Protein AF-E1ZYA0-F1 (afdb_monomer)

InterPro domains:
  IPR017243 Biogenesis of lysosome-related organelles complex 1 subunit 5 [PF14942] (3-145)
  IPR017243 Biogenesis of lysosome-related organelles complex 1 subunit 5 [PTHR31784] (2-145)

Mean predicted aligned error: 14.71 Å

Sequence (149 aa):
VFVDTGEIWSRLFDHRPFVQGEITFFLREFQEKRADREVERLFKILEYSTELKESQLDRTEQLGDCHLPSLKANVDVALSMCSRVLQREENFDSDSVLNENRLARRKEWEKFINDMSDKCQRVDQTFQEKENEIQEFYVDLEKKLHITP

pLDDT: mean 90.5, std 9.49, range [53.19, 98.5]

Solvent-accessible surface area (backbone atoms only — not comparable to full-atom values): 8225 Å² total; per-residue (Å²): 119,73,65,61,54,53,54,53,45,42,72,75,68,52,55,61,68,57,55,51,48,52,51,52,50,49,46,43,59,67,50,64,69,47,54,64,56,66,57,53,48,50,50,50,52,49,49,52,54,46,47,41,72,77,44,49,51,63,50,49,50,51,50,44,68,66,45,49,60,57,53,49,52,54,49,52,50,52,51,52,52,52,51,52,52,52,52,48,58,76,69,50,62,58,66,58,59,53,48,54,53,52,51,54,52,48,53,54,48,52,52,51,52,50,55,51,51,53,50,51,52,52,50,53,49,54,52,51,52,50,52,49,54,50,52,51,50,51,55,52,48,36,62,74,66,63,71,60,136

Radius of gyration: 58.97 Å; Cα contacts (8 Å, |Δi|>4): 12; chains: 1; bounding box: 105×40×167 Å

Organism: Camponotus floridanus (NCBI:txid104421)

Foldseek 3Di:
DVVVVVVVCCVVPVCVVVVVVVVVVCCCVPDVPCPCVVVVVVVVVVVVVCCCVPPVVVVVVVCCVVPVVVVVVVVVVVVVVVVVVVVCVVPDPVVVVVVVVVVVVVVVVVVVVVVVVVVVVVVVVVVVVVVVVVVVVVVVVCVVVVVDD

Structure (mmCIF, N/CA/C/O backbone):
data_AF-E1ZYA0-F1
#
_entry.id   AF-E1ZYA0-F1
#
loop_
_atom_site.group_PDB
_atom_site.id
_atom_site.type_symbol
_atom_site.label_atom_id
_atom_site.label_alt_id
_atom_site.label_comp_id
_atom_site.label_asym_id
_atom_site.label_entity_id
_atom_site.label_seq_id
_atom_site.pdbx_PDB_ins_code
_atom_site.Cartn_x
_atom_site.Cartn_y
_atom_site.Cartn_z
_atom_site.occupancy
_atom_site.B_iso_or_equiv
_atom_site.auth_seq_id
_atom_site.auth_comp_id
_atom_site.auth_asym_id
_atom_site.auth_atom_id
_atom_site.pdbx_PDB_model_num
ATOM 1 N N . VAL A 1 1 ? -18.983 3.272 95.535 1.00 53.19 1 VAL A N 1
ATOM 2 C CA . VAL A 1 1 ? -19.021 1.799 95.356 1.00 53.19 1 VAL A CA 1
ATOM 3 C C . VAL A 1 1 ? -20.080 1.361 94.338 1.00 53.19 1 VAL A C 1
ATOM 5 O O . VAL A 1 1 ? -19.715 0.684 93.392 1.00 53.19 1 VAL A O 1
ATOM 8 N N . PHE A 1 2 ? -21.355 1.768 94.450 1.00 58.66 2 PHE A N 1
ATOM 9 C CA . PHE A 1 2 ? -22.408 1.366 93.487 1.00 58.66 2 PHE A CA 1
ATOM 10 C C . PHE A 1 2 ? -22.326 2.015 92.088 1.00 58.66 2 PHE A C 1
ATOM 12 O O . PHE A 1 2 ? -22.839 1.458 91.124 1.00 58.66 2 PHE A O 1
ATOM 19 N N . VAL A 1 3 ? -21.679 3.178 91.960 1.00 60.94 3 VAL A N 1
ATOM 20 C CA . VAL A 1 3 ? -21.531 3.874 90.665 1.00 60.94 3 VAL A CA 1
ATOM 21 C C . VAL A 1 3 ? -20.585 3.108 89.728 1.00 60.94 3 VAL A C 1
ATOM 23 O O . VAL A 1 3 ? -20.942 2.861 88.580 1.00 60.94 3 VAL A O 1
ATOM 26 N N . ASP A 1 4 ? -19.449 2.624 90.244 1.00 71.06 4 ASP A N 1
ATOM 27 C CA . ASP A 1 4 ? -18.471 1.847 89.462 1.00 71.06 4 ASP A CA 1
ATOM 28 C C . ASP A 1 4 ? -19.046 0.529 88.933 1.00 71.06 4 ASP A C 1
ATOM 30 O O . ASP A 1 4 ? -18.730 0.094 87.830 1.00 71.06 4 ASP A O 1
ATOM 34 N N . THR A 1 5 ? -19.920 -0.122 89.704 1.00 76.94 5 THR A N 1
ATOM 35 C CA . THR A 1 5 ? -20.531 -1.397 89.297 1.00 76.94 5 THR A CA 1
ATOM 36 C C . THR A 1 5 ? -21.541 -1.211 88.166 1.00 76.94 5 THR A C 1
ATOM 38 O O . THR A 1 5 ? -21.613 -2.057 87.276 1.00 76.94 5 THR A O 1
ATOM 41 N N . GLY A 1 6 ? -22.270 -0.091 88.147 1.00 79.81 6 GLY A N 1
ATOM 42 C CA . GLY A 1 6 ? -23.146 0.273 87.031 1.00 79.81 6 GLY A CA 1
ATOM 43 C C . GLY A 1 6 ? -22.375 0.617 85.753 1.00 79.81 6 GLY A C 1
ATOM 44 O O . GLY A 1 6 ? -22.790 0.229 84.662 1.00 79.81 6 GLY A O 1
ATOM 45 N N . GLU A 1 7 ? -21.226 1.284 85.882 1.00 78.62 7 GLU A N 1
ATOM 46 C CA . GLU A 1 7 ? -20.350 1.613 84.751 1.00 78.62 7 GLU A CA 1
ATOM 47 C C . GLU A 1 7 ? -19.686 0.367 84.148 1.00 78.62 7 GLU A C 1
ATOM 49 O O . GLU A 1 7 ? -19.623 0.216 82.927 1.00 78.62 7 GLU A O 1
ATOM 54 N N . ILE A 1 8 ? -19.237 -0.568 84.989 1.00 79.25 8 ILE A N 1
ATOM 55 C CA . ILE A 1 8 ? -18.701 -1.854 84.527 1.00 79.25 8 ILE A CA 1
ATOM 56 C C . ILE A 1 8 ? -19.790 -2.660 83.805 1.00 79.25 8 ILE A C 1
ATOM 58 O O . ILE A 1 8 ? -19.530 -3.227 82.744 1.00 79.25 8 ILE A O 1
ATOM 62 N N . TRP A 1 9 ? -21.016 -2.686 84.338 1.00 83.19 9 TRP A N 1
ATOM 63 C CA . TRP A 1 9 ? -22.126 -3.412 83.720 1.00 83.19 9 TRP A CA 1
ATOM 64 C C . TRP A 1 9 ? -22.521 -2.827 82.360 1.00 83.19 9 TRP A C 1
ATOM 66 O O . TRP A 1 9 ? -22.680 -3.584 81.405 1.00 83.19 9 TRP A O 1
ATOM 76 N N . SER A 1 10 ? -22.621 -1.499 82.227 1.00 79.75 10 SER A N 1
ATOM 77 C CA . SER A 1 10 ? -22.956 -0.879 80.938 1.00 79.75 10 SER A CA 1
ATOM 78 C C . SER A 1 10 ? -21.869 -1.126 79.892 1.00 79.75 10 SER A C 1
ATOM 80 O O . SER A 1 10 ? -22.182 -1.453 78.753 1.00 79.75 10 SER A O 1
ATOM 82 N N . ARG A 1 11 ? -20.588 -1.083 80.273 1.00 75.25 11 ARG A N 1
ATOM 83 C CA . ARG A 1 11 ? -19.485 -1.403 79.354 1.00 75.25 11 ARG A CA 1
ATOM 84 C C . ARG A 1 11 ? -19.474 -2.862 78.903 1.00 75.25 11 ARG A C 1
ATOM 86 O O . ARG A 1 11 ? -19.074 -3.131 77.775 1.00 75.25 11 ARG A O 1
ATOM 93 N N . LEU A 1 12 ? -19.872 -3.791 79.772 1.00 80.81 12 LEU A N 1
ATOM 94 C CA . LEU A 1 12 ? -19.867 -5.222 79.463 1.00 80.81 12 LEU A CA 1
ATOM 95 C C . LEU A 1 12 ? -21.122 -5.683 78.716 1.00 80.81 12 LEU A C 1
ATOM 97 O O . LEU A 1 12 ? -21.016 -6.581 77.884 1.00 80.81 12 LEU A O 1
ATOM 101 N N . PHE A 1 13 ? -22.286 -5.096 79.006 1.00 82.62 13 PHE A N 1
ATOM 102 C CA . PHE A 1 13 ? -23.581 -5.630 78.569 1.00 82.62 13 PHE A CA 1
ATOM 103 C C . PHE A 1 13 ? -24.453 -4.638 77.789 1.00 82.62 13 PHE A C 1
ATOM 105 O O . PHE A 1 13 ? -25.429 -5.059 77.166 1.00 82.62 13 PHE A O 1
ATOM 112 N N . ASP A 1 14 ? -24.125 -3.341 77.759 1.00 84.56 14 ASP A N 1
ATOM 113 C CA . ASP A 1 14 ? -24.788 -2.398 76.856 1.00 84.56 14 ASP A CA 1
ATOM 114 C C . ASP A 1 14 ? -24.058 -2.361 75.510 1.00 84.56 14 ASP A C 1
ATOM 116 O O . ASP A 1 14 ? -23.189 -1.531 75.253 1.00 84.56 14 ASP A O 1
ATOM 120 N N . HIS A 1 15 ? -24.418 -3.293 74.629 1.00 86.38 15 HIS A N 1
ATOM 121 C CA . HIS A 1 15 ? -23.826 -3.403 73.294 1.00 86.38 15 HIS A CA 1
ATOM 122 C C . HIS A 1 15 ? -24.369 -2.374 72.296 1.00 86.38 15 HIS A C 1
ATOM 124 O O . HIS A 1 15 ? -23.886 -2.314 71.165 1.00 86.38 15 HIS A O 1
ATOM 130 N N . ARG A 1 16 ? -25.363 -1.557 72.677 1.00 87.94 16 ARG A N 1
ATOM 131 C CA . ARG A 1 16 ? -25.985 -0.581 71.768 1.00 87.94 16 ARG A CA 1
ATOM 132 C C . ARG A 1 16 ? -24.971 0.380 71.136 1.00 87.94 16 ARG A C 1
ATOM 134 O O . ARG A 1 16 ? -25.067 0.565 69.927 1.00 87.94 16 ARG A O 1
ATOM 141 N N . PRO A 1 17 ? -23.977 0.939 71.856 1.00 86.31 17 PRO A N 1
ATOM 142 C CA . PRO A 1 17 ? -22.972 1.811 71.248 1.00 86.31 17 PRO A CA 1
ATOM 143 C C . PRO A 1 17 ? -22.111 1.094 70.202 1.00 86.31 17 PRO A C 1
ATOM 145 O O . PRO A 1 17 ? -21.822 1.666 69.154 1.00 86.31 17 PRO A O 1
ATOM 148 N N . PHE A 1 18 ? -21.742 -0.164 70.459 1.00 87.38 18 PHE A N 1
ATOM 149 C CA . PHE A 1 18 ? -20.969 -0.975 69.517 1.00 87.38 18 PHE A CA 1
ATOM 150 C C . PHE A 1 18 ? -21.785 -1.289 68.259 1.00 87.38 18 PHE A C 1
ATOM 152 O O . PHE A 1 18 ? -21.359 -0.975 67.152 1.00 87.38 18 PHE A O 1
ATOM 159 N N . VAL A 1 19 ? -22.995 -1.831 68.428 1.00 91.50 19 VAL A N 1
ATOM 160 C CA . VAL A 1 19 ? -23.884 -2.186 67.309 1.00 91.50 19 VAL A CA 1
ATOM 161 C C . VAL A 1 19 ? -24.242 -0.952 66.478 1.00 91.50 19 VAL A C 1
ATOM 163 O O . VAL A 1 19 ? -24.221 -1.008 65.252 1.00 91.50 19 VAL A O 1
ATOM 166 N N . GLN A 1 20 ? -24.512 0.185 67.122 1.00 92.94 20 GLN A N 1
ATOM 167 C CA . GLN A 1 20 ? -24.778 1.440 66.422 1.00 92.94 20 GLN A CA 1
ATOM 168 C C . GLN A 1 20 ? -23.553 1.924 65.631 1.00 92.94 20 GLN A C 1
ATOM 170 O O . GLN A 1 20 ? -23.708 2.434 64.520 1.00 92.94 20 GLN A O 1
ATOM 175 N N . GLY A 1 21 ? -22.346 1.749 66.178 1.00 93.25 21 GLY A N 1
ATOM 176 C CA . GLY A 1 21 ? -21.089 2.034 65.488 1.00 93.25 21 GLY A CA 1
ATOM 177 C C . GLY A 1 21 ? -20.924 1.197 64.219 1.00 93.25 21 GLY A C 1
ATOM 178 O O . GLY A 1 21 ? -20.693 1.762 63.152 1.00 93.25 21 GLY A O 1
ATOM 179 N N . GLU A 1 22 ? -21.140 -0.116 64.312 1.00 94.50 22 GLU A N 1
ATOM 180 C CA . GLU A 1 22 ? -21.072 -1.039 63.170 1.00 94.50 22 GLU A CA 1
ATOM 181 C C . GLU A 1 22 ? -22.129 -0.723 62.102 1.00 94.50 22 GLU A C 1
ATOM 183 O O . GLU A 1 22 ? -21.811 -0.672 60.916 1.00 94.50 22 GLU A O 1
ATOM 188 N N . ILE A 1 23 ? -23.374 -0.431 62.501 1.00 94.19 23 ILE A N 1
ATOM 189 C CA . ILE A 1 23 ? -24.440 -0.025 61.567 1.00 94.19 23 ILE A CA 1
ATOM 190 C C . ILE A 1 23 ? -24.059 1.273 60.846 1.00 94.19 23 ILE A C 1
ATOM 192 O O . ILE A 1 23 ? -24.204 1.375 59.629 1.00 94.19 23 ILE A O 1
ATOM 196 N N . THR A 1 24 ? -23.542 2.262 61.578 1.00 93.44 24 THR A N 1
ATOM 197 C CA . THR A 1 24 ? -23.135 3.552 61.001 1.00 93.44 24 THR A CA 1
ATOM 198 C C . THR A 1 24 ? -21.956 3.379 60.045 1.00 93.44 24 THR A C 1
ATOM 200 O O . THR A 1 24 ? -21.948 3.957 58.960 1.00 93.44 24 THR A O 1
ATOM 203 N N . PHE A 1 25 ? -20.975 2.551 60.414 1.00 92.44 25 PHE A N 1
ATOM 204 C CA . PHE A 1 25 ? -19.849 2.214 59.549 1.00 92.44 25 PHE A CA 1
ATOM 205 C C . PHE A 1 25 ? -20.319 1.503 58.277 1.00 92.44 25 PHE A C 1
ATOM 207 O O . PHE A 1 25 ? -19.927 1.892 57.179 1.00 92.44 25 PHE A O 1
ATOM 214 N N . PHE A 1 26 ? -21.213 0.522 58.405 1.00 91.06 26 PHE A N 1
ATOM 215 C CA . PHE A 1 26 ? -21.774 -0.198 57.268 1.00 91.06 26 PHE A CA 1
ATOM 216 C C . PHE A 1 26 ? -22.506 0.743 56.300 1.00 91.06 26 PHE A C 1
ATOM 218 O O . PHE A 1 26 ? -22.229 0.724 55.102 1.00 91.06 26 PHE A O 1
ATOM 225 N N . LEU A 1 27 ? -23.387 1.615 56.802 1.00 89.50 27 LEU A N 1
ATOM 226 C CA . LEU A 1 27 ? -24.094 2.599 55.972 1.00 89.50 27 LEU A CA 1
ATOM 227 C C . LEU A 1 27 ? -23.117 3.550 55.269 1.00 89.50 27 LEU A C 1
ATOM 229 O O . LEU A 1 27 ? -23.218 3.766 54.059 1.00 89.50 27 LEU A O 1
ATOM 233 N N . ARG A 1 28 ? -22.113 4.052 55.992 1.00 89.06 28 ARG A N 1
ATOM 234 C CA . ARG A 1 28 ? -21.101 4.945 55.427 1.00 89.06 28 ARG A CA 1
ATOM 235 C C . ARG A 1 28 ? -20.280 4.278 54.326 1.00 89.06 28 ARG A C 1
ATOM 237 O O . ARG A 1 28 ? -20.074 4.869 53.267 1.00 89.06 28 ARG A O 1
ATOM 244 N N . GLU A 1 29 ? -19.793 3.060 54.548 1.00 85.75 29 GLU A N 1
ATOM 245 C CA . GLU A 1 29 ? -18.945 2.381 53.564 1.00 85.75 29 GLU A CA 1
ATOM 246 C C . GLU A 1 29 ? -19.733 1.896 52.345 1.00 85.75 29 GLU A C 1
ATOM 248 O O . GLU A 1 29 ? -19.222 1.966 51.226 1.00 85.75 29 GLU A O 1
ATOM 253 N N . PHE A 1 30 ? -20.964 1.415 52.537 1.00 80.56 30 PHE A N 1
ATOM 254 C CA . PHE A 1 30 ? -21.701 0.712 51.485 1.00 80.56 30 PHE A CA 1
ATOM 255 C C . PHE A 1 30 ? -22.789 1.536 50.801 1.00 80.56 30 PHE A C 1
ATOM 257 O O . PHE A 1 30 ? -23.109 1.226 49.657 1.00 80.56 30 PHE A O 1
ATOM 264 N N . GLN A 1 31 ? -23.318 2.584 51.434 1.00 77.44 31 GLN A N 1
ATOM 265 C CA . GLN A 1 31 ? -24.261 3.506 50.793 1.00 77.44 31 GLN A CA 1
ATOM 266 C C . GLN A 1 31 ? -23.589 4.841 50.464 1.00 77.44 31 GL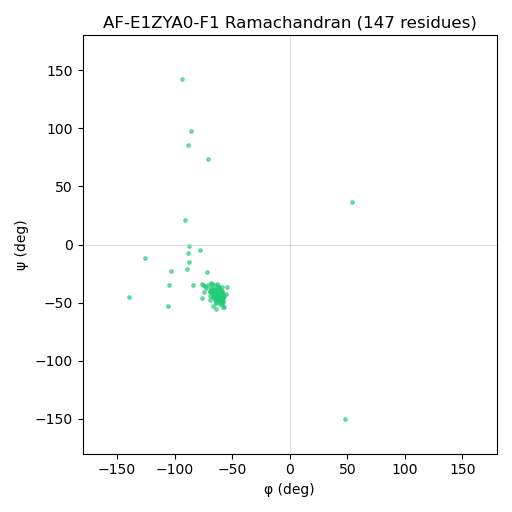N A C 1
ATOM 268 O O . GLN A 1 31 ? -23.582 5.257 49.309 1.00 77.44 31 GLN A O 1
ATOM 273 N N . GLU A 1 32 ? -22.951 5.493 51.439 1.00 79.44 32 GLU A N 1
ATOM 274 C CA . GLU A 1 32 ? -22.468 6.871 51.253 1.00 79.44 32 GLU A CA 1
ATOM 275 C C . GLU A 1 32 ? -21.187 6.955 50.410 1.00 79.44 32 GLU A C 1
ATOM 277 O O . GLU A 1 32 ? -21.091 7.770 49.493 1.00 79.44 32 GLU A O 1
ATOM 282 N N . LYS A 1 33 ? -20.183 6.112 50.689 1.00 80.00 33 LYS A N 1
ATOM 283 C CA . LYS A 1 33 ? -18.894 6.144 49.973 1.00 80.00 33 LYS A CA 1
ATOM 284 C C . LYS A 1 33 ? -18.955 5.543 48.574 1.00 80.00 33 LYS A C 1
ATOM 286 O O . LYS A 1 33 ? -18.222 5.990 47.687 1.00 80.00 33 LYS A O 1
ATOM 291 N N . ARG A 1 34 ? -19.768 4.500 48.381 1.00 80.00 34 ARG A N 1
ATOM 292 C CA . ARG A 1 34 ? -19.951 3.868 47.066 1.00 80.00 34 ARG A CA 1
ATOM 293 C C . ARG A 1 34 ? -20.789 4.742 46.142 1.00 80.00 34 ARG A C 1
ATOM 295 O O . ARG A 1 34 ? -20.457 4.812 44.955 1.00 80.00 34 ARG A O 1
ATOM 302 N N . ALA A 1 35 ? -21.782 5.442 46.702 1.00 79.94 35 ALA A N 1
ATOM 303 C CA . ALA A 1 35 ? -22.771 6.208 45.951 1.00 79.94 35 ALA A CA 1
ATOM 304 C C . ALA A 1 35 ? -23.348 5.364 44.790 1.00 79.94 35 ALA A C 1
ATOM 306 O O . ALA A 1 35 ? -23.346 4.135 44.847 1.00 79.94 35 ALA A O 1
ATOM 307 N N . ASP A 1 36 ? -23.756 6.011 43.699 1.00 83.94 36 ASP A N 1
ATOM 308 C CA . ASP A 1 36 ? -24.324 5.352 42.515 1.00 83.94 36 ASP A CA 1
ATOM 309 C C . ASP A 1 36 ? -23.271 4.976 41.455 1.00 83.94 36 ASP A C 1
ATOM 311 O O . ASP A 1 36 ? -23.590 4.780 40.283 1.00 83.94 36 ASP A O 1
ATOM 315 N N . ARG A 1 37 ? -21.988 4.855 41.828 1.00 87.56 37 ARG A N 1
ATOM 316 C CA . ARG A 1 37 ? -20.890 4.606 40.867 1.00 87.56 37 ARG A CA 1
ATOM 317 C C . ARG A 1 37 ? -21.074 3.325 40.055 1.00 87.56 37 ARG A C 1
ATOM 319 O O . ARG A 1 37 ? -20.680 3.268 38.893 1.00 87.56 37 ARG A O 1
ATOM 326 N N . GLU A 1 38 ? -21.615 2.278 40.672 1.00 87.81 38 GLU A N 1
ATOM 327 C CA . GLU A 1 38 ? -21.892 1.006 39.992 1.00 87.81 38 GLU A CA 1
ATOM 328 C C . GLU A 1 38 ? -23.034 1.162 38.984 1.00 87.81 38 GLU A C 1
ATOM 330 O O . GLU A 1 38 ? -22.931 0.676 37.860 1.00 87.81 38 GLU A O 1
ATOM 335 N N . VAL A 1 39 ? -24.067 1.922 39.348 1.00 89.81 39 VAL A N 1
ATOM 336 C CA . VAL A 1 39 ? -25.202 2.241 38.478 1.00 89.81 39 VAL A CA 1
ATOM 337 C C . VAL A 1 39 ? -24.744 3.081 37.284 1.00 89.81 39 VAL A C 1
ATOM 339 O O . VAL A 1 39 ? -25.052 2.744 36.145 1.00 89.81 39 VAL A O 1
ATOM 342 N N . GLU A 1 40 ? -23.926 4.112 37.508 1.00 91.44 40 GLU A N 1
ATOM 343 C CA . GLU A 1 40 ? -23.347 4.931 36.435 1.00 91.44 40 GLU A CA 1
ATOM 344 C C . GLU A 1 40 ? -22.490 4.088 35.474 1.00 91.44 40 GLU A C 1
ATOM 346 O O . GLU A 1 40 ? -22.561 4.252 34.256 1.00 91.44 40 GLU A O 1
ATOM 351 N N . ARG A 1 41 ? -21.701 3.139 36.000 1.00 94.56 41 ARG A N 1
ATOM 352 C CA . ARG A 1 41 ? -20.936 2.198 35.166 1.00 94.56 41 ARG A CA 1
ATOM 353 C C . ARG A 1 41 ? -21.842 1.299 34.336 1.00 94.56 41 ARG A C 1
ATOM 355 O O . ARG A 1 41 ? -21.538 1.079 33.168 1.00 94.56 41 ARG A O 1
ATOM 362 N N . LEU A 1 42 ? -22.928 0.786 34.912 1.00 96.75 42 LEU A N 1
ATOM 363 C CA . LEU A 1 42 ? -23.893 -0.030 34.176 1.00 96.75 42 LEU A CA 1
ATOM 364 C C . LEU A 1 42 ? -24.555 0.771 33.052 1.00 96.75 42 LEU A C 1
ATOM 366 O O . LEU A 1 42 ? -24.667 0.254 31.944 1.00 96.75 42 LEU A O 1
ATOM 370 N N . PHE A 1 43 ? -24.908 2.036 33.295 1.00 97.31 43 PHE A N 1
ATOM 371 C CA . PHE A 1 43 ? -25.425 2.918 32.248 1.00 97.31 43 PHE A CA 1
ATOM 372 C C . PHE A 1 43 ? -24.408 3.157 31.131 1.00 97.31 43 PHE A C 1
ATOM 374 O O . PHE A 1 43 ? -24.772 3.034 29.968 1.00 97.31 43 PHE A O 1
ATOM 381 N N . LYS A 1 44 ? -23.131 3.396 31.456 1.00 97.31 44 LYS A N 1
ATOM 382 C CA . LYS A 1 44 ? -22.069 3.533 30.440 1.00 97.31 44 LYS A CA 1
ATOM 383 C C . LYS A 1 44 ? -21.877 2.260 29.620 1.00 97.31 44 LYS A C 1
ATOM 385 O O . LYS A 1 44 ? -21.718 2.320 28.408 1.00 97.31 44 LYS A O 1
ATOM 390 N N . ILE A 1 45 ? -21.904 1.093 30.264 1.00 97.62 45 ILE A N 1
ATOM 391 C CA . ILE A 1 45 ? -21.805 -0.193 29.558 1.00 97.62 45 ILE A CA 1
ATOM 392 C C . ILE A 1 45 ? -23.013 -0.393 28.640 1.00 97.62 45 ILE A C 1
ATOM 394 O O . ILE A 1 45 ? -22.848 -0.852 27.511 1.00 97.62 45 ILE A O 1
ATOM 398 N N . LEU A 1 46 ? -24.216 -0.048 29.105 1.00 97.75 46 LEU A N 1
ATOM 399 C CA . LEU A 1 46 ? -25.427 -0.122 28.296 1.00 97.75 46 LEU A CA 1
ATOM 400 C C . LEU A 1 46 ? -25.350 0.825 27.095 1.00 97.75 46 LEU A C 1
ATOM 402 O O . LEU A 1 46 ? -25.659 0.400 25.986 1.00 97.75 46 LEU A O 1
ATOM 406 N N . GLU A 1 47 ? -24.900 2.062 27.302 1.00 97.44 47 GLU A N 1
ATOM 407 C CA . GLU A 1 47 ? -24.681 3.054 26.248 1.00 97.44 47 GLU A CA 1
ATOM 408 C C . GLU A 1 47 ? -23.715 2.518 25.188 1.00 97.44 47 GLU A C 1
ATOM 410 O O . GLU A 1 47 ? -24.096 2.412 24.027 1.00 97.44 47 GLU A O 1
ATOM 415 N N . TYR A 1 48 ? -22.524 2.055 25.585 1.00 97.38 48 TYR A N 1
ATOM 416 C CA . TYR A 1 48 ? -21.547 1.495 24.646 1.00 97.38 48 TYR A CA 1
ATOM 417 C C . TYR A 1 48 ? -22.056 0.252 23.922 1.00 97.38 48 TYR A C 1
ATOM 419 O O . TYR A 1 48 ? -21.854 0.111 22.720 1.00 97.38 48 TYR A O 1
ATOM 427 N N . SER A 1 49 ? -22.722 -0.658 24.634 1.00 97.25 49 SER A N 1
ATOM 428 C CA . SER A 1 49 ? -23.295 -1.865 24.034 1.00 97.25 49 SER A CA 1
ATOM 429 C C . SER A 1 49 ? -24.357 -1.514 22.988 1.00 97.25 49 SER A C 1
ATOM 431 O O . SER A 1 49 ? -24.394 -2.106 21.909 1.00 97.25 49 SER A O 1
ATOM 433 N N . THR A 1 50 ? -25.185 -0.513 23.288 1.00 96.75 50 THR A N 1
ATOM 434 C CA . THR A 1 50 ? -26.236 -0.035 22.387 1.00 96.75 50 THR A CA 1
ATOM 435 C C . THR A 1 50 ? -25.628 0.672 21.181 1.00 96.75 50 THR A C 1
ATOM 437 O O . THR A 1 50 ? -25.953 0.317 20.056 1.00 96.75 50 THR A O 1
ATOM 440 N N . GLU A 1 51 ? -24.674 1.583 21.384 1.00 96.94 51 GLU A N 1
ATOM 441 C CA . GLU A 1 51 ? -23.995 2.295 20.297 1.00 96.94 51 GLU A CA 1
ATOM 442 C C . GLU A 1 51 ? -23.259 1.333 19.352 1.00 96.94 51 GLU A C 1
ATOM 444 O O . GLU A 1 51 ? -23.365 1.453 18.125 1.00 96.94 51 GLU A O 1
ATOM 449 N N . LEU A 1 52 ? -22.549 0.349 19.916 1.00 96.81 52 LEU A N 1
ATOM 450 C CA . LEU A 1 52 ? -21.873 -0.690 19.145 1.00 96.81 52 LEU A CA 1
ATOM 451 C C . LEU A 1 52 ? -22.869 -1.458 18.279 1.00 96.81 52 LEU A C 1
ATOM 453 O O . LEU A 1 52 ? -22.658 -1.583 17.073 1.00 96.81 52 LEU A O 1
ATOM 457 N N . LYS A 1 53 ? -23.956 -1.938 18.892 1.00 95.19 53 LYS A N 1
ATOM 458 C CA . LYS A 1 53 ? -24.978 -2.742 18.222 1.00 95.19 53 LYS A CA 1
ATOM 459 C C . LYS A 1 53 ? -25.742 -1.958 17.155 1.00 95.19 53 LYS A C 1
ATOM 461 O O . LYS A 1 53 ? -26.042 -2.524 16.114 1.00 95.19 53 LYS A O 1
ATOM 466 N N . GLU A 1 54 ? -26.105 -0.710 17.431 1.00 95.00 54 GLU A N 1
ATOM 467 C CA . GLU A 1 54 ? -27.018 0.065 16.583 1.00 95.00 54 GLU A CA 1
ATOM 468 C C . GLU A 1 54 ? -26.313 0.857 15.482 1.00 95.00 54 GLU A C 1
ATOM 470 O O . GLU A 1 54 ? -26.965 1.245 14.516 1.00 95.00 54 GLU A O 1
ATOM 475 N N . SER A 1 55 ? -25.012 1.140 15.615 1.00 93.88 55 SER A N 1
ATOM 476 C CA . SER A 1 55 ? -24.330 2.030 14.667 1.00 93.88 55 SER A CA 1
ATOM 477 C C . SER A 1 55 ? -22.930 1.586 14.263 1.00 93.88 55 SER A C 1
ATOM 479 O O . SER A 1 55 ? -22.597 1.635 13.079 1.00 93.88 55 SER A O 1
ATOM 481 N N . GLN A 1 56 ? -22.083 1.167 15.208 1.00 95.88 56 GLN A N 1
ATOM 482 C CA . GLN A 1 56 ? -20.658 1.001 14.906 1.00 95.88 56 GLN A CA 1
ATOM 483 C C . GLN A 1 56 ? -20.379 -0.264 14.093 1.00 95.88 56 GLN A C 1
ATOM 485 O O . GLN A 1 56 ? -19.481 -0.242 13.250 1.00 95.88 56 GLN A O 1
ATOM 490 N N . LEU A 1 57 ? -21.138 -1.345 14.307 1.00 95.75 57 LEU A N 1
ATOM 491 C CA . LEU A 1 57 ? -20.997 -2.577 13.522 1.00 95.75 57 LEU A CA 1
ATOM 492 C C . LEU A 1 57 ? -21.357 -2.336 12.052 1.00 95.75 57 LEU A C 1
ATOM 494 O O . LEU A 1 57 ? -20.495 -2.505 11.191 1.00 95.75 57 LEU A O 1
ATOM 498 N N . ASP A 1 58 ? -22.560 -1.826 11.787 1.00 95.75 58 ASP A N 1
ATOM 499 C CA . ASP A 1 58 ? -23.034 -1.520 10.431 1.00 95.75 58 ASP A CA 1
ATOM 500 C C . ASP A 1 58 ? -22.121 -0.509 9.729 1.00 95.75 58 ASP A C 1
ATOM 502 O O . ASP A 1 58 ? -21.773 -0.663 8.559 1.00 95.75 58 ASP A O 1
ATOM 506 N N . ARG A 1 59 ? -21.667 0.523 10.452 1.00 96.62 59 ARG A N 1
ATOM 507 C CA . ARG A 1 59 ? -20.716 1.503 9.918 1.00 96.62 59 ARG A CA 1
ATOM 508 C C . ARG A 1 59 ? -19.383 0.860 9.544 1.00 96.62 59 ARG A C 1
ATOM 510 O O . ARG A 1 59 ? -18.798 1.227 8.527 1.00 96.62 59 ARG A O 1
ATOM 517 N N . THR A 1 60 ? -18.881 -0.055 10.370 1.00 96.25 60 THR A N 1
ATOM 518 C CA . THR A 1 60 ? -17.613 -0.750 10.111 1.00 96.25 60 THR A CA 1
ATOM 519 C C . THR A 1 60 ? -17.731 -1.651 8.889 1.00 96.25 60 THR A C 1
ATOM 521 O O . THR A 1 60 ? -16.837 -1.633 8.045 1.00 96.25 6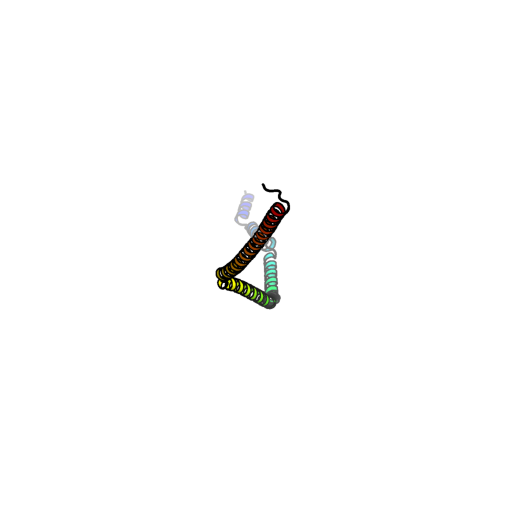0 THR A O 1
ATOM 524 N N . GLU A 1 61 ? -18.840 -2.380 8.761 1.00 96.44 61 GLU A N 1
ATOM 525 C CA . GLU A 1 61 ? -19.137 -3.209 7.591 1.00 96.44 61 GLU A CA 1
ATOM 526 C C . GLU A 1 61 ? -19.207 -2.356 6.318 1.00 96.44 61 GLU A C 1
ATOM 528 O O . GLU A 1 61 ? -18.456 -2.598 5.377 1.00 96.44 61 GLU A O 1
ATOM 533 N N . GLN A 1 62 ? -19.986 -1.270 6.328 1.00 97.00 62 GLN A N 1
ATOM 534 C CA . GLN A 1 62 ? -20.117 -0.367 5.179 1.00 97.00 62 GLN A CA 1
ATOM 535 C C . GLN A 1 62 ? -18.784 0.262 4.758 1.00 97.00 62 GLN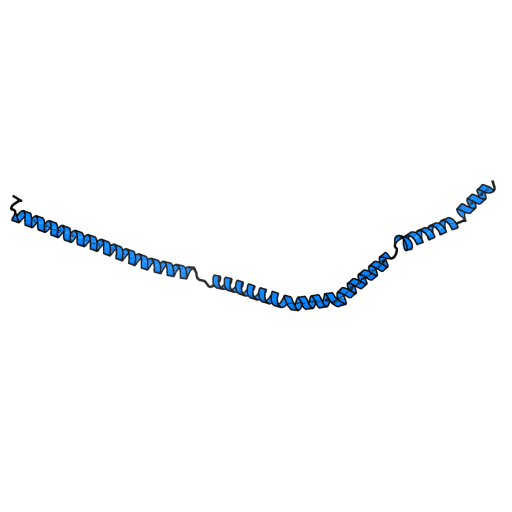 A C 1
ATOM 537 O O . GLN A 1 62 ? -18.469 0.319 3.569 1.00 97.00 62 GLN A O 1
ATOM 542 N N . LEU A 1 63 ? -17.985 0.744 5.717 1.00 97.25 63 LEU A N 1
ATOM 543 C CA . LEU A 1 63 ? -16.655 1.286 5.424 1.00 97.25 63 LEU A CA 1
ATOM 544 C C . LEU A 1 63 ? -15.719 0.205 4.870 1.00 97.25 63 LEU A C 1
ATOM 546 O O . LEU A 1 63 ? -14.950 0.482 3.946 1.00 97.25 63 LEU A O 1
ATOM 550 N N . GLY A 1 64 ? -15.800 -1.015 5.405 1.00 97.50 64 GLY A N 1
ATOM 551 C CA . GLY A 1 64 ? -15.091 -2.180 4.891 1.00 97.50 64 GLY A CA 1
ATOM 552 C C . GLY A 1 64 ? -15.445 -2.451 3.431 1.00 97.50 64 GLY A C 1
ATOM 553 O O . GLY A 1 64 ? -14.557 -2.457 2.577 1.00 97.50 64 GLY A O 1
ATOM 554 N N . ASP A 1 65 ? -16.734 -2.573 3.131 1.00 96.88 65 ASP A N 1
ATOM 555 C CA . ASP A 1 65 ? -17.254 -2.854 1.791 1.00 96.88 65 ASP A CA 1
ATOM 556 C C . ASP A 1 65 ? -16.937 -1.743 0.785 1.00 96.88 65 ASP A C 1
ATOM 558 O O . ASP A 1 65 ? -16.658 -2.017 -0.383 1.00 96.88 65 ASP A O 1
ATOM 562 N N . CYS A 1 66 ? -16.914 -0.483 1.223 1.00 96.31 66 CYS A N 1
ATOM 563 C CA . CYS A 1 66 ? -16.591 0.646 0.352 1.00 96.31 66 CYS A CA 1
ATOM 564 C C . CYS A 1 66 ? -15.094 0.734 0.026 1.00 96.31 66 CYS A C 1
ATOM 566 O O . CYS A 1 66 ? -14.718 1.055 -1.105 1.00 96.31 66 CYS A O 1
ATOM 568 N N . HIS A 1 67 ? -14.221 0.499 1.009 1.00 97.38 67 HIS A N 1
ATOM 569 C CA . HIS A 1 67 ? -12.805 0.850 0.885 1.00 97.38 67 HIS A CA 1
ATOM 570 C C . HIS A 1 67 ? -11.882 -0.345 0.644 1.00 97.38 67 HIS A C 1
ATOM 572 O O . HIS A 1 67 ? -10.909 -0.211 -0.106 1.00 97.38 67 HIS A O 1
ATOM 578 N N . LEU A 1 68 ? -12.171 -1.518 1.217 1.00 98.00 68 LEU A N 1
ATOM 579 C CA . LEU A 1 68 ? -11.305 -2.693 1.076 1.00 98.00 68 LEU A CA 1
ATOM 580 C C . LEU A 1 68 ? -11.206 -3.207 -0.367 1.00 98.00 68 LEU A C 1
ATOM 582 O O . LEU A 1 68 ? -10.089 -3.530 -0.778 1.00 98.00 68 LEU A O 1
ATOM 586 N N . PRO A 1 69 ? -12.282 -3.248 -1.182 1.00 97.81 69 PRO A N 1
ATOM 587 C CA . PRO A 1 69 ? -12.170 -3.704 -2.567 1.00 97.81 69 PRO A CA 1
ATOM 588 C C . PRO A 1 69 ? -11.263 -2.809 -3.414 1.00 97.81 69 PRO A C 1
ATOM 590 O O . PRO A 1 69 ? -10.434 -3.310 -4.173 1.00 97.81 69 PRO A O 1
ATOM 593 N N . SER A 1 70 ? -11.376 -1.487 -3.247 1.00 97.62 70 SER A N 1
ATOM 594 C CA . SER A 1 70 ? -10.530 -0.514 -3.948 1.00 97.62 70 SER A CA 1
ATOM 595 C C . SER A 1 70 ? -9.067 -0.639 -3.523 1.00 97.62 70 SER A C 1
ATOM 597 O O . SER A 1 70 ? -8.172 -0.711 -4.367 1.00 97.62 70 SER A O 1
ATOM 599 N N . LEU A 1 71 ? -8.813 -0.750 -2.214 1.00 98.06 71 LEU A N 1
ATOM 600 C CA . LEU A 1 71 ? -7.468 -0.970 -1.689 1.00 98.06 71 LEU A CA 1
ATOM 601 C C . LEU A 1 71 ? -6.856 -2.259 -2.248 1.00 98.06 71 LEU A C 1
ATOM 603 O O . LEU A 1 71 ? -5.732 -2.232 -2.746 1.00 98.06 71 LEU A O 1
ATOM 607 N N . LYS A 1 72 ? -7.608 -3.364 -2.214 1.00 98.19 72 LYS A N 1
ATOM 608 C CA . LYS A 1 72 ? -7.174 -4.653 -2.756 1.00 98.19 72 LYS A CA 1
ATOM 609 C C . LYS A 1 72 ? -6.825 -4.543 -4.238 1.00 98.19 72 LYS A C 1
ATOM 611 O O . LYS A 1 72 ? -5.734 -4.943 -4.623 1.00 98.19 72 LYS A O 1
ATOM 616 N N . ALA A 1 73 ? -7.705 -3.954 -5.049 1.00 98.25 73 ALA A N 1
ATOM 617 C CA . ALA A 1 73 ? -7.468 -3.797 -6.481 1.00 98.25 73 ALA A CA 1
ATOM 618 C C . ALA A 1 73 ? -6.186 -2.996 -6.767 1.00 98.25 73 ALA A C 1
AT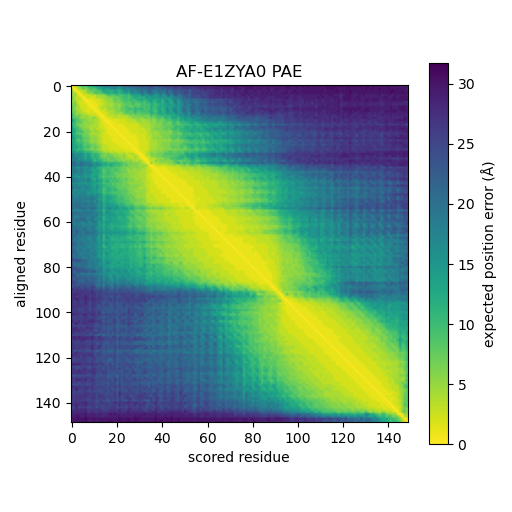OM 620 O O . ALA A 1 73 ? -5.382 -3.393 -7.607 1.00 98.25 73 ALA A O 1
ATOM 621 N N . ASN A 1 74 ? -5.955 -1.905 -6.032 1.00 98.25 74 ASN A N 1
ATOM 622 C CA . ASN A 1 74 ? -4.746 -1.095 -6.187 1.00 98.25 74 ASN A CA 1
ATOM 623 C C . ASN A 1 74 ? -3.476 -1.865 -5.798 1.00 98.25 74 ASN A C 1
ATOM 625 O O . ASN A 1 74 ? -2.459 -1.762 -6.485 1.00 98.25 74 ASN A O 1
ATOM 629 N N . VAL A 1 75 ? -3.534 -2.652 -4.721 1.00 98.38 75 VAL A N 1
ATOM 630 C CA . VAL A 1 75 ? -2.419 -3.505 -4.290 1.00 98.38 75 VAL A CA 1
ATOM 631 C C . VAL A 1 75 ? -2.140 -4.603 -5.316 1.00 98.38 75 VAL A C 1
ATOM 633 O O . VAL A 1 75 ? -0.983 -4.800 -5.681 1.00 98.38 75 VAL A O 1
ATOM 636 N N . ASP A 1 76 ? -3.174 -5.262 -5.839 1.00 98.44 76 ASP A N 1
ATOM 637 C CA . ASP A 1 76 ? -3.037 -6.306 -6.860 1.00 98.44 76 ASP A CA 1
ATOM 638 C C . ASP A 1 76 ? -2.412 -5.745 -8.153 1.00 98.44 76 ASP A C 1
ATOM 640 O O . ASP A 1 76 ? -1.524 -6.365 -8.746 1.00 98.44 76 ASP A O 1
ATOM 644 N N . VAL A 1 77 ? -2.806 -4.533 -8.564 1.00 98.50 77 VAL A N 1
ATOM 645 C CA . VAL A 1 77 ? -2.197 -3.827 -9.704 1.00 98.50 77 VAL A CA 1
ATOM 646 C C . VAL A 1 77 ? -0.730 -3.504 -9.431 1.00 98.50 77 VAL A C 1
ATOM 648 O O . VAL A 1 77 ? 0.121 -3.787 -10.277 1.00 98.50 77 VAL A O 1
ATOM 651 N N . ALA A 1 78 ? -0.410 -2.943 -8.263 1.00 98.31 78 ALA A N 1
ATOM 652 C CA . ALA A 1 78 ? 0.965 -2.617 -7.897 1.00 98.31 78 ALA A CA 1
ATOM 653 C C . ALA A 1 78 ? 1.853 -3.871 -7.880 1.00 98.31 78 ALA A C 1
ATOM 655 O O . ALA A 1 78 ? 2.944 -3.865 -8.451 1.00 98.31 78 ALA A O 1
ATOM 656 N N . LEU A 1 79 ? 1.354 -4.970 -7.310 1.00 98.25 79 LEU A N 1
ATOM 657 C CA . LEU A 1 79 ? 2.045 -6.253 -7.291 1.00 98.25 79 LEU A CA 1
ATOM 658 C C . LEU A 1 79 ? 2.295 -6.769 -8.713 1.00 98.25 79 LEU A C 1
ATOM 660 O O . LEU A 1 79 ? 3.425 -7.121 -9.045 1.00 98.25 79 LEU A O 1
ATOM 664 N N . SER A 1 80 ? 1.276 -6.740 -9.578 1.00 98.19 80 SER A N 1
ATOM 665 C CA . SER A 1 80 ? 1.403 -7.133 -10.987 1.00 98.19 80 SER A CA 1
ATOM 666 C C . SER A 1 80 ? 2.452 -6.296 -11.729 1.00 98.19 80 SER A C 1
ATOM 668 O O . SER A 1 80 ? 3.261 -6.829 -12.494 1.00 98.19 80 SER A O 1
ATOM 670 N N . MET A 1 81 ? 2.492 -4.985 -11.474 1.00 97.75 81 MET A N 1
ATOM 671 C CA . MET A 1 81 ? 3.502 -4.095 -12.044 1.00 97.75 81 MET A CA 1
ATOM 672 C C . MET A 1 81 ? 4.912 -4.472 -11.584 1.00 97.75 81 MET A C 1
ATOM 674 O O . MET A 1 81 ? 5.798 -4.585 -12.432 1.00 97.75 81 MET A O 1
ATOM 678 N N . CYS A 1 82 ? 5.113 -4.710 -10.286 1.00 97.12 82 CYS A N 1
ATOM 679 C CA . CYS A 1 82 ? 6.394 -5.153 -9.740 1.00 97.12 82 CYS A CA 1
ATOM 680 C C . CYS A 1 82 ? 6.831 -6.494 -10.342 1.00 97.12 82 CYS A C 1
ATOM 682 O O . CYS A 1 82 ? 7.954 -6.605 -10.832 1.00 97.12 82 CYS A O 1
ATOM 684 N N . SER A 1 83 ? 5.937 -7.485 -10.396 1.00 96.44 83 SER A N 1
ATOM 685 C CA . SER A 1 83 ? 6.228 -8.786 -11.007 1.00 96.44 83 SER A CA 1
ATOM 686 C C . SER A 1 83 ? 6.622 -8.654 -12.477 1.00 96.44 83 SER A C 1
ATOM 688 O O . SER A 1 83 ? 7.558 -9.311 -12.923 1.00 96.44 83 SER A O 1
ATOM 690 N N . ARG A 1 84 ? 5.965 -7.767 -13.235 1.00 96.06 84 ARG A N 1
ATOM 691 C CA . ARG A 1 84 ? 6.304 -7.524 -14.643 1.00 96.06 84 ARG A CA 1
ATOM 692 C C . ARG A 1 84 ? 7.670 -6.859 -14.817 1.00 96.06 84 ARG A C 1
ATOM 694 O O . ARG A 1 84 ? 8.339 -7.125 -15.811 1.00 96.06 84 ARG A O 1
ATOM 701 N N . VAL A 1 85 ? 8.076 -5.984 -13.896 1.00 94.69 85 VAL A N 1
ATOM 702 C CA . VAL A 1 85 ? 9.423 -5.389 -13.911 1.00 94.69 85 VAL A CA 1
ATOM 703 C C . VAL A 1 85 ? 10.476 -6.469 -13.675 1.00 94.69 85 VAL A C 1
ATOM 705 O O . VAL A 1 85 ? 11.398 -6.575 -14.476 1.00 94.69 85 VAL A O 1
ATOM 708 N N . LEU A 1 86 ? 10.282 -7.319 -12.663 1.00 92.38 86 LEU A N 1
ATOM 709 C CA . LEU A 1 86 ? 11.198 -8.423 -12.358 1.00 92.38 86 LEU A CA 1
ATOM 710 C C . LEU A 1 86 ? 11.296 -9.429 -13.514 1.00 92.38 86 LEU A C 1
ATOM 712 O O . LEU A 1 86 ? 12.389 -9.797 -13.921 1.00 92.38 86 LEU A O 1
ATOM 716 N N . GLN A 1 87 ? 10.166 -9.808 -14.118 1.00 92.19 87 GLN A N 1
ATOM 717 C CA . GLN A 1 87 ? 10.170 -10.684 -15.295 1.00 92.19 87 GLN A CA 1
ATOM 718 C C . GLN A 1 87 ? 10.881 -10.055 -16.493 1.00 92.19 87 GLN A C 1
ATOM 720 O O . GLN A 1 87 ? 11.504 -10.761 -17.281 1.00 92.19 87 GLN A O 1
ATOM 725 N N . ARG A 1 88 ? 10.762 -8.737 -16.688 1.00 88.38 88 ARG A N 1
ATOM 726 C CA . ARG A 1 88 ? 11.494 -8.058 -17.761 1.00 88.38 88 ARG A CA 1
ATOM 727 C C . ARG A 1 88 ? 12.987 -8.071 -17.505 1.00 88.38 88 ARG A C 1
ATOM 729 O O . ARG A 1 88 ? 13.715 -8.287 -18.456 1.00 88.38 88 ARG A O 1
ATOM 736 N N . GLU A 1 89 ? 13.420 -7.845 -16.272 1.00 84.75 89 GLU A N 1
ATOM 737 C CA . GLU A 1 89 ? 14.831 -7.934 -15.899 1.00 84.75 89 GLU A CA 1
ATOM 738 C C . GLU A 1 89 ? 15.382 -9.342 -16.152 1.00 84.75 89 GLU A C 1
ATOM 740 O O . GLU A 1 89 ? 16.395 -9.480 -16.827 1.00 84.75 89 GLU A O 1
ATOM 745 N N . GLU A 1 90 ? 14.670 -10.381 -15.710 1.00 83.94 90 GLU A N 1
ATOM 746 C CA . GLU A 1 90 ? 15.081 -11.778 -15.897 1.00 83.94 90 GLU A CA 1
ATOM 747 C C . GLU A 1 90 ? 15.169 -12.181 -17.379 1.00 83.94 90 GLU A C 1
ATOM 749 O O . GLU A 1 90 ? 16.078 -12.902 -17.779 1.00 83.94 90 GLU A O 1
ATOM 754 N N . ASN A 1 91 ? 14.246 -11.690 -18.212 1.00 82.12 91 ASN A N 1
ATOM 755 C CA . ASN A 1 91 ? 14.212 -11.998 -19.645 1.00 82.12 91 ASN A CA 1
ATOM 756 C C . ASN A 1 91 ? 15.048 -11.040 -20.510 1.00 82.12 91 ASN A C 1
ATOM 758 O O . ASN A 1 91 ? 15.154 -11.246 -21.721 1.00 82.12 91 ASN A O 1
ATOM 762 N N . PHE A 1 92 ? 15.588 -9.961 -19.943 1.00 80.25 92 PHE A N 1
ATOM 763 C CA . PHE A 1 92 ? 16.384 -9.004 -20.697 1.00 80.25 92 PHE A CA 1
ATOM 764 C C . PHE A 1 92 ? 17.832 -9.481 -20.740 1.00 80.25 92 PHE A C 1
ATOM 766 O O . PHE A 1 92 ? 18.616 -9.228 -19.827 1.00 80.25 92 PHE A O 1
ATOM 773 N N . ASP A 1 93 ? 18.195 -10.139 -21.841 1.00 78.56 93 ASP A N 1
ATOM 774 C CA . ASP A 1 93 ? 19.583 -10.47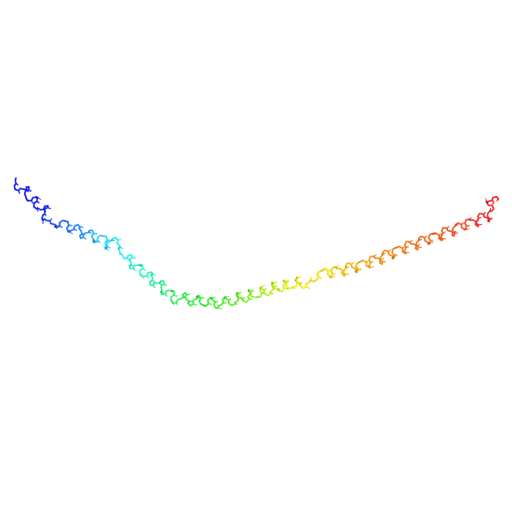1 -22.168 1.00 78.56 93 ASP A CA 1
ATOM 775 C C . ASP A 1 93 ? 20.352 -9.195 -22.556 1.00 78.56 93 ASP A C 1
ATOM 777 O O . ASP A 1 93 ? 20.629 -8.899 -23.725 1.00 78.56 93 ASP A O 1
ATOM 781 N N . SER A 1 94 ? 20.638 -8.388 -21.532 1.00 77.62 94 SER A N 1
ATOM 782 C CA . SER A 1 94 ? 21.393 -7.144 -21.638 1.00 77.62 94 SER A CA 1
ATOM 783 C C . SER A 1 94 ? 22.743 -7.382 -22.302 1.00 77.62 94 SER A C 1
ATOM 785 O O . SER A 1 94 ? 23.207 -6.546 -23.075 1.00 77.62 94 SER A O 1
ATOM 787 N N . ASP A 1 95 ? 23.375 -8.518 -22.022 1.00 80.94 95 ASP A N 1
ATOM 788 C CA . ASP A 1 95 ? 24.711 -8.815 -22.518 1.00 80.94 95 ASP A CA 1
ATOM 789 C C . ASP A 1 95 ? 24.711 -9.042 -24.028 1.00 80.94 95 ASP A C 1
ATOM 791 O O . ASP A 1 95 ? 25.578 -8.495 -24.718 1.00 80.94 95 ASP A O 1
ATOM 795 N N . SER A 1 96 ? 23.708 -9.740 -24.568 1.00 85.44 96 SER A N 1
ATOM 796 C CA . SER A 1 96 ? 23.566 -9.908 -26.017 1.00 85.44 96 SER A CA 1
ATOM 797 C C . SER A 1 96 ? 23.320 -8.575 -26.729 1.00 85.44 96 SER A C 1
ATOM 799 O O . SER A 1 96 ? 24.076 -8.210 -27.636 1.00 85.44 96 SER A O 1
ATOM 801 N N . VAL A 1 97 ? 22.363 -7.767 -26.253 1.00 86.56 97 VAL A N 1
ATOM 802 C CA . VAL A 1 97 ? 22.054 -6.452 -26.852 1.00 86.56 97 VAL A CA 1
ATOM 803 C C . VAL A 1 97 ? 23.258 -5.506 -26.780 1.00 86.56 97 VAL A C 1
ATOM 805 O O . VAL A 1 97 ? 23.569 -4.788 -27.737 1.00 86.56 97 VAL A O 1
ATOM 808 N N . LEU A 1 98 ? 23.977 -5.482 -25.655 1.00 88.50 98 LEU A N 1
ATOM 809 C CA . LEU A 1 98 ? 25.188 -4.676 -25.514 1.00 88.50 98 LEU A CA 1
ATOM 810 C C . LEU A 1 98 ? 26.302 -5.167 -26.443 1.00 88.50 98 LEU A C 1
ATOM 812 O O . LEU A 1 98 ? 27.024 -4.342 -27.011 1.00 88.50 98 LEU A O 1
ATOM 816 N N . ASN A 1 99 ? 26.447 -6.480 -26.620 1.00 91.19 99 ASN A N 1
ATOM 817 C CA . ASN A 1 99 ? 27.451 -7.055 -27.503 1.00 91.19 99 ASN A CA 1
ATOM 818 C C . ASN A 1 99 ? 27.173 -6.731 -28.980 1.00 91.19 99 ASN A C 1
ATOM 820 O O . ASN A 1 99 ? 28.081 -6.286 -29.683 1.00 91.19 99 ASN A O 1
ATOM 824 N N . GLU A 1 100 ? 25.925 -6.847 -29.438 1.00 93.25 100 GLU A N 1
ATOM 825 C CA . GLU A 1 100 ? 25.527 -6.464 -30.801 1.00 93.25 100 GLU A CA 1
ATOM 826 C C . GLU A 1 100 ? 25.831 -4.988 -31.090 1.00 93.25 100 GLU A C 1
ATOM 828 O O . G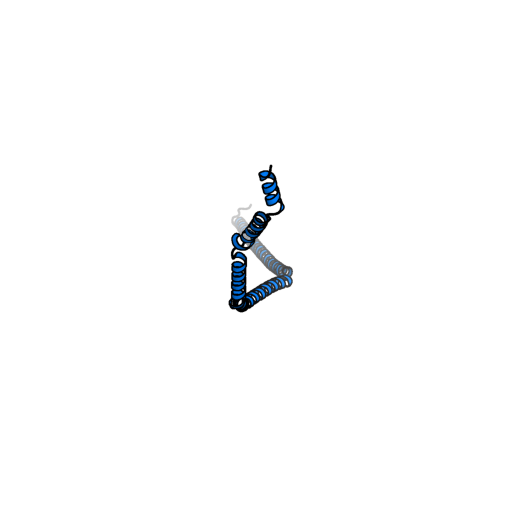LU A 1 100 ? 26.462 -4.659 -32.098 1.00 93.25 100 GLU A O 1
ATOM 833 N N . ASN A 1 101 ? 25.484 -4.095 -30.159 1.00 93.94 101 ASN A N 1
ATOM 834 C CA . ASN A 1 101 ? 25.778 -2.667 -30.281 1.00 93.94 101 ASN A CA 1
ATOM 835 C C . ASN A 1 101 ? 27.288 -2.375 -30.311 1.00 93.94 101 ASN A C 1
ATOM 837 O O . ASN A 1 101 ? 27.749 -1.514 -31.067 1.00 93.94 101 ASN A O 1
ATOM 841 N N . ARG A 1 102 ? 28.086 -3.095 -29.509 1.00 95.00 102 ARG A N 1
ATOM 842 C CA . ARG A 1 102 ? 29.555 -2.984 -29.533 1.00 95.00 102 ARG A CA 1
ATOM 843 C C . ARG A 1 102 ? 30.129 -3.445 -30.872 1.00 95.00 102 ARG A C 1
ATOM 845 O O . ARG A 1 102 ? 31.043 -2.798 -31.384 1.00 95.00 102 ARG A O 1
ATOM 852 N N . LEU A 1 103 ? 29.606 -4.530 -31.445 1.00 96.31 103 LEU A N 1
ATOM 853 C CA . LEU A 1 103 ? 30.026 -5.039 -32.753 1.00 96.31 103 LEU A CA 1
ATOM 854 C C . LEU A 1 103 ? 29.673 -4.065 -33.881 1.00 96.31 103 LEU A C 1
ATOM 856 O O . LEU A 1 103 ? 30.519 -3.802 -34.736 1.00 96.31 103 LEU A O 1
ATOM 860 N N . ALA A 1 104 ? 28.469 -3.489 -33.864 1.00 96.69 104 ALA A N 1
ATOM 861 C CA . ALA A 1 104 ? 28.055 -2.474 -34.832 1.00 96.69 104 ALA A CA 1
ATOM 862 C C . ALA A 1 104 ? 28.981 -1.248 -34.789 1.00 96.69 104 ALA A C 1
ATOM 864 O O . ALA A 1 104 ? 29.549 -0.863 -35.811 1.00 96.69 104 ALA A O 1
ATOM 865 N N . ARG A 1 105 ? 29.242 -0.716 -33.587 1.00 96.50 105 ARG A N 1
ATOM 866 C CA . ARG A 1 105 ? 30.150 0.424 -33.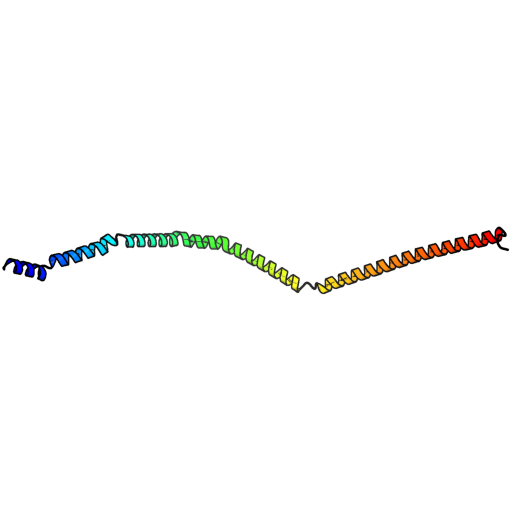399 1.00 96.50 105 ARG A CA 1
ATOM 867 C C . ARG A 1 105 ? 31.578 0.118 -33.845 1.00 96.50 105 ARG A C 1
ATOM 869 O O . ARG A 1 105 ? 32.240 0.987 -34.402 1.00 96.50 105 ARG A O 1
ATOM 876 N N . ARG A 1 106 ? 32.062 -1.109 -33.622 1.00 97.06 106 ARG A N 1
ATOM 877 C CA . ARG A 1 106 ? 33.390 -1.533 -34.089 1.00 97.06 106 ARG A CA 1
ATOM 878 C C . ARG A 1 106 ? 33.476 -1.512 -35.615 1.00 97.06 106 ARG A C 1
ATOM 880 O O . ARG A 1 106 ? 34.443 -0.976 -36.141 1.00 97.06 106 ARG A O 1
ATOM 887 N N . LYS A 1 107 ? 32.457 -2.024 -36.312 1.00 97.19 107 LYS A N 1
ATOM 888 C CA . LYS A 1 107 ? 32.399 -1.992 -37.783 1.00 97.19 107 LYS A CA 1
ATOM 889 C C . LYS A 1 107 ? 32.357 -0.565 -38.326 1.00 97.19 107 LYS A C 1
ATOM 891 O O . LYS A 1 107 ? 33.043 -0.255 -39.295 1.00 97.19 107 LYS A O 1
ATOM 896 N N . GLU A 1 108 ? 31.565 0.307 -37.706 1.00 97.19 108 GLU A N 1
ATOM 897 C CA . GLU A 1 108 ? 31.516 1.726 -38.079 1.00 97.19 108 GLU A CA 1
ATOM 898 C C . GLU A 1 108 ? 32.864 2.414 -37.861 1.00 97.19 108 GLU A C 1
ATOM 900 O O . GLU A 1 108 ? 33.321 3.160 -38.726 1.00 97.19 108 GLU A O 1
ATOM 905 N N . TRP A 1 109 ? 33.524 2.122 -36.739 1.00 97.19 109 TRP A N 1
ATOM 906 C CA . TRP A 1 109 ? 34.847 2.649 -36.429 1.00 97.19 109 TRP A CA 1
ATOM 907 C C . TRP A 1 109 ? 35.910 2.177 -37.422 1.00 97.19 109 TRP A C 1
ATOM 909 O O . TRP A 1 109 ? 36.662 2.995 -37.940 1.00 97.19 109 TRP A O 1
ATOM 919 N N . GLU A 1 110 ? 35.942 0.883 -37.744 1.00 97.69 110 GLU A N 1
ATOM 920 C CA . GLU A 1 110 ? 36.847 0.333 -38.761 1.00 97.69 110 GLU A CA 1
ATOM 921 C C . GLU A 1 110 ? 36.625 1.002 -40.119 1.00 97.69 110 GLU A C 1
ATOM 923 O O . GLU A 1 110 ? 37.580 1.428 -40.764 1.00 97.69 110 GLU A O 1
ATOM 928 N N . LYS A 1 111 ? 35.363 1.177 -40.530 1.00 97.50 111 LYS A N 1
ATOM 929 C CA . LYS A 1 111 ? 35.033 1.881 -41.773 1.00 97.50 111 LYS A CA 1
ATOM 930 C C . LYS A 1 111 ? 35.524 3.330 -41.756 1.00 97.50 111 LYS A C 1
ATOM 932 O O . LYS A 1 111 ? 36.071 3.792 -42.753 1.00 97.50 111 LYS A O 1
ATOM 937 N N . PHE A 1 112 ? 35.323 4.038 -40.648 1.00 97.69 112 PHE A N 1
ATOM 938 C CA . PHE A 1 112 ? 35.771 5.420 -40.492 1.00 97.69 112 PHE A CA 1
ATOM 939 C C . PHE A 1 112 ? 37.297 5.540 -40.571 1.00 97.69 112 PHE A C 1
ATOM 941 O O . PHE A 1 112 ? 37.804 6.400 -41.288 1.00 97.69 112 PHE A O 1
ATOM 948 N N . ILE A 1 113 ? 38.025 4.665 -39.874 1.00 97.38 113 ILE A N 1
ATOM 949 C CA . ILE A 1 113 ? 39.491 4.652 -39.886 1.00 97.38 113 ILE A CA 1
ATOM 950 C C . ILE A 1 113 ? 40.027 4.342 -41.280 1.00 97.38 113 ILE A C 1
ATOM 952 O O . ILE A 1 113 ? 40.927 5.043 -41.739 1.00 97.38 113 ILE A O 1
ATOM 956 N N . ASN A 1 114 ? 39.451 3.359 -41.972 1.00 97.44 114 ASN A N 1
ATOM 957 C CA . ASN A 1 114 ? 39.862 3.023 -43.333 1.00 97.44 114 ASN A CA 1
ATOM 958 C C . ASN A 1 114 ? 39.621 4.196 -44.294 1.00 97.44 114 ASN A C 1
ATOM 960 O O . ASN A 1 114 ? 40.540 4.595 -44.998 1.00 97.44 114 ASN A O 1
ATOM 964 N N . ASP A 1 115 ? 38.441 4.827 -44.260 1.00 97.81 115 ASP A N 1
ATOM 965 C CA . ASP A 1 115 ? 38.155 5.996 -45.107 1.00 97.81 115 ASP A CA 1
ATOM 966 C C . ASP A 1 115 ? 39.091 7.179 -44.803 1.00 97.81 115 ASP A C 1
ATOM 968 O O . ASP A 1 115 ? 39.527 7.885 -45.714 1.00 97.81 115 ASP A O 1
ATOM 972 N N . MET A 1 116 ? 39.439 7.395 -43.530 1.00 96.81 116 MET A N 1
ATOM 973 C CA . MET A 1 116 ? 40.397 8.434 -43.150 1.00 96.81 116 MET A CA 1
ATOM 974 C C . MET A 1 116 ? 41.808 8.118 -43.660 1.00 96.81 116 MET A C 1
ATOM 976 O O . MET A 1 116 ? 42.457 8.991 -44.232 1.00 96.81 116 MET A O 1
ATOM 980 N N . SER A 1 117 ? 42.257 6.871 -43.503 1.00 96.75 117 SER A N 1
ATOM 981 C CA . SER A 1 117 ? 43.548 6.403 -44.014 1.00 96.75 117 SER A CA 1
ATOM 982 C C . SER A 1 117 ? 43.632 6.574 -45.532 1.00 96.75 117 SER A C 1
ATOM 984 O O . SER A 1 117 ? 44.595 7.152 -46.035 1.00 96.75 117 SER A O 1
ATOM 986 N N . ASP A 1 118 ? 42.590 6.167 -46.258 1.00 97.25 118 ASP A N 1
ATOM 987 C CA . ASP A 1 118 ? 42.516 6.302 -47.713 1.00 97.25 118 ASP A CA 1
ATOM 988 C C . ASP A 1 118 ? 42.543 7.775 -48.147 1.00 97.25 118 ASP A C 1
ATOM 990 O O . ASP A 1 118 ? 43.152 8.129 -49.158 1.00 97.25 118 ASP A O 1
ATOM 994 N N . LYS A 1 119 ? 41.880 8.664 -47.396 1.00 96.88 119 LYS A N 1
ATOM 995 C CA . LYS A 1 119 ? 41.913 10.114 -47.647 1.00 96.88 119 LYS A CA 1
ATOM 996 C C . LYS A 1 119 ? 43.313 10.685 -47.465 1.00 96.88 119 LYS A C 1
ATOM 998 O O . LYS A 1 119 ? 43.757 11.416 -48.347 1.00 96.88 119 LYS A O 1
ATOM 1003 N N . CYS A 1 120 ? 43.991 10.350 -46.368 1.00 96.50 120 CYS A N 1
ATOM 1004 C CA . CYS A 1 120 ? 45.367 10.778 -46.123 1.00 96.50 120 CYS A CA 1
ATOM 1005 C C . CYS A 1 120 ? 46.291 10.301 -47.247 1.00 96.50 120 CYS A C 1
ATOM 1007 O O . CYS A 1 120 ? 46.973 11.117 -47.857 1.00 96.50 120 CYS A O 1
ATOM 1009 N N . GLN A 1 121 ? 46.208 9.019 -47.615 1.00 96.81 121 GLN A N 1
ATOM 1010 C CA . GLN A 1 121 ? 47.035 8.452 -48.678 1.00 96.81 121 GLN A CA 1
ATOM 1011 C C . GLN A 1 121 ? 46.816 9.143 -50.033 1.00 96.81 121 GLN A C 1
ATOM 1013 O O . GLN A 1 121 ? 47.779 9.419 -50.745 1.00 96.81 121 GLN A O 1
ATOM 1018 N N . ARG A 1 122 ? 45.566 9.462 -50.399 1.00 96.56 122 ARG A N 1
ATOM 1019 C CA . ARG A 1 122 ? 45.279 10.199 -51.643 1.00 96.56 122 ARG A CA 1
ATOM 1020 C C . ARG A 1 122 ? 45.872 11.603 -51.641 1.00 96.56 122 ARG A C 1
ATOM 1022 O O . ARG A 1 122 ? 46.349 12.065 -52.677 1.00 96.56 122 ARG A O 1
ATOM 1029 N N . VAL A 1 123 ? 45.807 12.289 -50.502 1.00 97.19 123 VAL A N 1
ATOM 1030 C CA . VAL A 1 123 ? 46.390 13.624 -50.351 1.00 97.19 123 VAL A CA 1
ATOM 1031 C C . VAL A 1 123 ? 47.905 13.542 -50.521 1.00 97.19 123 VAL A C 1
ATOM 1033 O O . VAL A 1 123 ? 48.438 14.245 -51.375 1.00 97.19 123 VAL A O 1
ATOM 1036 N N . ASP A 1 124 ? 48.568 12.632 -49.807 1.00 96.81 124 ASP A N 1
ATOM 1037 C CA . ASP A 1 124 ? 50.019 12.428 -49.900 1.00 96.81 124 ASP A CA 1
ATOM 1038 C C . ASP A 1 124 ? 50.455 12.092 -51.331 1.00 96.81 124 ASP A C 1
ATOM 1040 O O . ASP A 1 124 ? 51.401 12.684 -51.848 1.00 96.81 124 ASP A O 1
ATOM 1044 N N . GLN A 1 125 ? 49.720 11.210 -52.015 1.00 96.81 125 GLN A N 1
ATOM 1045 C CA . GLN A 1 125 ? 49.994 10.872 -53.411 1.00 96.81 125 GLN A CA 1
ATOM 1046 C C . GLN A 1 125 ? 49.868 12.094 -54.332 1.00 96.81 125 GLN A C 1
ATOM 1048 O O . GLN A 1 125 ? 50.736 12.322 -55.170 1.00 96.81 125 GLN A O 1
ATOM 1053 N N . THR A 1 126 ? 48.824 12.908 -54.156 1.00 96.75 126 THR A N 1
ATOM 1054 C CA . THR A 1 126 ? 48.624 14.120 -54.967 1.00 96.75 126 THR A CA 1
ATOM 1055 C C . THR A 1 126 ? 49.761 15.119 -54.750 1.00 96.75 126 THR A C 1
ATOM 1057 O O . THR A 1 126 ? 50.247 15.722 -55.705 1.00 96.75 126 THR A O 1
ATOM 1060 N N . PHE A 1 127 ? 50.205 15.295 -53.502 1.00 96.50 127 PHE A N 1
ATOM 1061 C CA . PHE A 1 127 ? 51.349 16.150 -53.193 1.00 96.50 127 PHE A CA 1
ATOM 1062 C C . PHE A 1 127 ? 52.638 15.616 -53.818 1.00 96.50 127 PHE A C 1
ATOM 1064 O O . PHE A 1 127 ? 53.350 16.392 -54.449 1.00 96.50 127 PHE A O 1
ATOM 1071 N N . GLN A 1 128 ? 52.892 14.308 -53.728 1.00 96.75 128 GLN A N 1
ATOM 1072 C CA . GLN A 1 128 ? 54.069 13.683 -54.331 1.00 96.75 128 GLN A CA 1
ATOM 1073 C C . GLN A 1 128 ? 54.087 13.838 -55.857 1.00 96.75 128 GLN A C 1
ATOM 1075 O O . GLN A 1 128 ? 55.122 14.158 -56.436 1.00 96.75 128 GLN A O 1
ATOM 1080 N N . GLU A 1 129 ? 52.947 13.636 -56.520 1.00 96.62 129 GLU A N 1
ATOM 1081 C CA . GLU A 1 129 ? 52.816 13.829 -57.968 1.00 96.62 129 GLU A CA 1
ATOM 1082 C C . GLU A 1 129 ? 53.122 15.281 -58.359 1.00 96.62 129 GLU A C 1
ATOM 1084 O O . GLU A 1 129 ? 53.887 15.518 -59.292 1.00 96.62 129 GLU A O 1
ATOM 1089 N N . LYS A 1 130 ? 52.604 16.262 -57.608 1.00 96.25 130 LYS A N 1
ATOM 1090 C CA . LYS A 1 130 ? 52.885 17.683 -57.860 1.00 96.25 130 LYS A CA 1
ATOM 1091 C C . LYS A 1 130 ? 54.323 18.079 -57.573 1.00 96.25 130 LYS A C 1
ATOM 1093 O O . LYS A 1 130 ? 54.881 18.874 -58.324 1.00 96.25 130 LYS A O 1
ATOM 1098 N N . GLU A 1 131 ? 54.930 17.533 -56.528 1.00 95.38 131 GLU A N 1
ATOM 1099 C CA . GLU A 1 131 ? 56.344 17.752 -56.235 1.00 95.38 131 GLU A CA 1
ATOM 1100 C C . GLU A 1 131 ? 57.225 17.221 -57.373 1.00 95.38 131 GLU A C 1
ATOM 1102 O O . GLU A 1 131 ? 58.101 17.941 -57.851 1.00 95.38 131 GLU A O 1
ATOM 1107 N N . ASN A 1 132 ? 56.917 16.026 -57.887 1.00 94.94 132 ASN A N 1
ATOM 1108 C CA . ASN A 1 132 ? 57.614 15.443 -59.031 1.00 94.94 132 ASN A CA 1
ATOM 1109 C C . ASN A 1 132 ? 57.421 16.281 -60.310 1.00 94.94 132 ASN A C 1
ATOM 1111 O O . ASN A 1 132 ? 58.401 16.578 -60.986 1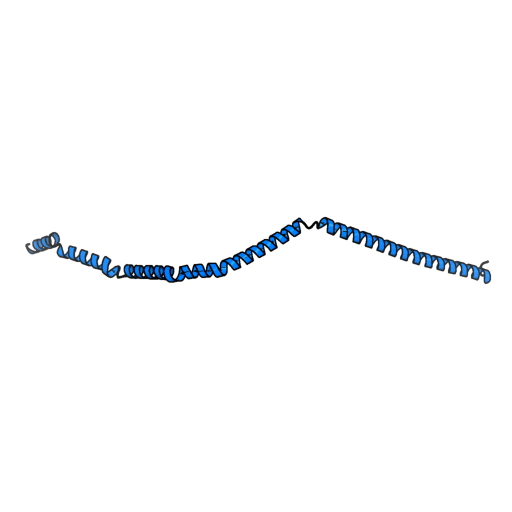.00 94.94 132 ASN A O 1
ATOM 1115 N N . GLU A 1 133 ? 56.192 16.717 -60.625 1.00 95.25 133 GLU A N 1
ATOM 1116 C CA . GLU A 1 133 ? 55.913 17.596 -61.777 1.00 95.25 133 GLU A CA 1
ATOM 1117 C C . GLU A 1 133 ? 56.725 18.903 -61.703 1.00 95.25 133 GLU A C 1
ATOM 1119 O O . GLU A 1 133 ? 57.297 19.354 -62.698 1.00 95.25 133 GLU A O 1
ATOM 1124 N N . ILE A 1 134 ? 56.788 19.518 -60.518 1.00 95.44 134 ILE A N 1
ATOM 1125 C CA . ILE A 1 134 ? 57.557 20.744 -60.284 1.00 95.44 134 ILE A CA 1
ATOM 1126 C C . ILE A 1 134 ? 59.054 20.472 -60.450 1.00 95.44 134 ILE A C 1
ATOM 1128 O O . ILE A 1 134 ? 59.749 21.245 -61.112 1.00 95.44 134 ILE A O 1
ATOM 1132 N N . GLN A 1 135 ? 59.551 19.374 -59.881 1.00 93.94 135 GLN A N 1
ATOM 1133 C CA . GLN A 1 135 ? 60.946 18.969 -60.011 1.00 93.94 135 GLN A CA 1
ATOM 1134 C C . GLN A 1 135 ? 61.328 18.763 -61.484 1.00 93.94 135 GLN A C 1
ATOM 1136 O O . GLN A 1 135 ? 62.346 19.290 -61.931 1.00 93.94 135 GLN A O 1
ATOM 1141 N N . GLU A 1 136 ? 60.498 18.064 -62.259 1.00 93.81 136 GLU A N 1
ATOM 1142 C CA . GLU A 1 136 ? 60.697 17.867 -63.698 1.00 93.81 136 GLU A CA 1
ATOM 1143 C C . GLU A 1 136 ? 60.681 19.190 -64.474 1.00 93.81 136 GLU A C 1
ATOM 1145 O O . GLU A 1 136 ? 61.548 19.413 -65.323 1.00 93.81 136 GLU A O 1
ATOM 1150 N N . PHE A 1 137 ? 59.747 20.094 -64.158 1.00 93.75 137 PHE A N 1
ATOM 1151 C CA . PHE A 1 137 ? 59.675 21.420 -64.773 1.00 93.75 137 PHE A CA 1
ATOM 1152 C C . PHE A 1 137 ? 60.950 22.235 -64.534 1.00 93.75 137 PHE A C 1
ATOM 1154 O O . PHE A 1 137 ? 61.487 22.820 -65.476 1.00 93.75 137 PHE A O 1
ATOM 1161 N N . TYR A 1 138 ? 61.460 22.263 -63.299 1.00 91.75 138 TYR A N 1
ATOM 1162 C CA . TYR A 1 138 ? 62.703 22.971 -62.989 1.00 91.75 138 TYR A CA 1
ATOM 1163 C C . TYR A 1 138 ? 63.914 22.330 -63.672 1.00 91.75 138 TYR A C 1
ATOM 1165 O O . TYR A 1 138 ? 64.729 23.058 -64.231 1.00 91.75 138 TYR A O 1
ATOM 1173 N N . VAL A 1 139 ? 63.998 20.996 -63.728 1.00 91.19 139 VAL A N 1
ATOM 1174 C CA . VAL A 1 139 ? 65.061 20.291 -64.469 1.00 91.19 139 VAL A CA 1
ATOM 1175 C C . VAL A 1 139 ? 65.034 20.637 -65.964 1.00 91.19 139 VAL A C 1
ATOM 1177 O O . VAL A 1 139 ? 66.084 20.849 -66.574 1.00 91.19 139 VAL A O 1
ATOM 1180 N N . ASP A 1 140 ? 63.855 20.700 -66.586 1.00 90.44 140 ASP A N 1
ATOM 1181 C CA . ASP A 1 140 ? 63.713 21.088 -67.995 1.00 90.44 140 ASP A CA 1
ATOM 1182 C C . ASP A 1 140 ? 64.049 22.572 -68.225 1.00 90.44 140 ASP A C 1
ATOM 1184 O O . ASP A 1 140 ? 64.726 22.925 -69.195 1.00 90.44 140 ASP A O 1
ATOM 1188 N N . LEU A 1 141 ? 63.636 23.449 -67.306 1.00 90.31 141 LEU A N 1
ATOM 1189 C CA . LEU A 1 141 ? 63.956 24.873 -67.342 1.00 90.31 141 LEU A CA 1
ATOM 1190 C C . LEU A 1 141 ? 65.466 25.118 -67.208 1.00 90.31 141 LEU A C 1
ATOM 1192 O O . LEU A 1 141 ? 66.026 25.894 -67.981 1.00 90.31 141 LEU A O 1
ATOM 1196 N N . GLU A 1 142 ? 66.138 24.431 -66.283 1.00 86.81 142 GLU A N 1
ATOM 1197 C CA . GLU A 1 142 ? 67.595 24.493 -66.111 1.00 86.81 142 GLU A CA 1
ATOM 1198 C C . GLU A 1 142 ? 68.336 24.072 -67.386 1.00 86.81 142 GLU A C 1
ATOM 1200 O O . GLU A 1 142 ? 69.271 24.761 -67.806 1.00 86.81 142 GLU A O 1
ATOM 1205 N N . LYS A 1 143 ? 67.876 23.000 -68.051 1.00 85.50 143 LYS A N 1
ATOM 1206 C CA . LYS A 1 143 ? 68.416 22.552 -69.347 1.00 85.50 143 LYS A CA 1
ATOM 1207 C C . LYS A 1 143 ? 68.221 23.596 -70.447 1.00 85.50 143 LYS A C 1
ATOM 1209 O O . LYS A 1 143 ? 69.150 23.860 -71.207 1.00 85.50 143 LYS A O 1
ATOM 1214 N N . LYS A 1 144 ? 67.028 24.196 -70.541 1.00 85.31 144 LYS A N 1
ATOM 1215 C CA . LYS A 1 144 ? 66.690 25.213 -71.557 1.00 85.31 144 LYS A CA 1
ATOM 1216 C C . LYS A 1 144 ? 67.432 26.530 -71.364 1.00 85.31 144 LYS A C 1
ATOM 1218 O O . LYS A 1 144 ? 67.721 27.209 -72.344 1.00 85.31 144 LYS A O 1
ATOM 1223 N N . LEU A 1 145 ? 67.712 26.901 -70.119 1.00 81.31 145 LEU A N 1
ATOM 1224 C CA . LEU A 1 145 ? 68.427 28.130 -69.784 1.00 81.31 145 LEU A CA 1
ATOM 1225 C C . LEU A 1 145 ? 69.956 27.955 -69.783 1.00 81.31 145 LEU A C 1
ATOM 1227 O O . LEU A 1 145 ? 70.661 28.935 -69.557 1.00 81.31 145 LEU A O 1
ATOM 1231 N N . HIS A 1 146 ? 70.466 26.744 -70.048 1.00 70.38 146 HIS A N 1
ATOM 1232 C CA . HIS A 1 146 ? 71.896 26.409 -69.990 1.00 70.38 146 HIS A CA 1
ATOM 1233 C C . HIS A 1 146 ? 72.541 26.774 -68.638 1.00 70.38 146 HIS A C 1
ATOM 1235 O O . HIS A 1 146 ? 73.672 27.255 -68.588 1.00 70.38 146 HIS A O 1
ATOM 1241 N N . ILE A 1 147 ? 71.793 26.608 -67.540 1.00 65.69 147 ILE A N 1
ATOM 1242 C CA . ILE A 1 147 ? 72.216 27.024 -66.188 1.00 65.69 147 ILE A CA 1
ATOM 1243 C C . ILE A 1 147 ? 73.022 25.928 -65.472 1.00 65.69 147 ILE A C 1
ATOM 1245 O O . ILE A 1 147 ? 73.732 26.214 -64.509 1.00 65.69 147 ILE A O 1
ATOM 1249 N N . THR A 1 148 ? 72.987 24.688 -65.954 1.00 54.31 148 THR A N 1
ATOM 1250 C CA . THR A 1 148 ? 73.926 23.641 -65.529 1.00 54.31 148 THR A CA 1
ATOM 1251 C C . THR A 1 148 ? 75.136 23.589 -66.478 1.00 54.31 148 THR A C 1
ATOM 1253 O O . THR A 1 148 ? 74.952 23.827 -67.673 1.00 54.31 148 THR A O 1
ATOM 1256 N N . PRO A 1 149 ? 76.364 23.338 -65.974 1.00 56.00 149 PRO A N 1
ATOM 1257 C CA . PRO A 1 149 ? 77.557 23.202 -66.814 1.00 56.00 149 PRO A CA 1
ATOM 1258 C C . PRO A 1 149 ? 77.453 22.045 -67.815 1.00 56.00 149 PRO A C 1
ATOM 1260 O O . PRO A 1 149 ? 76.775 21.039 -67.499 1.00 56.00 149 PRO A O 1
#

Secondary structure (DSSP, 8-state):
-HHHHHHHHHHHH--HHHHHHHHHHHHIIIIITTTT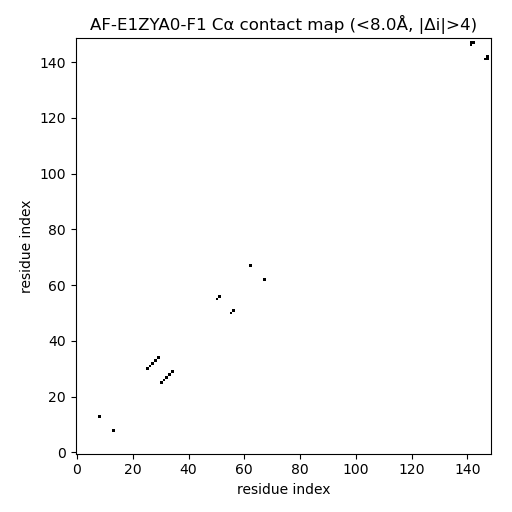HHHHHHHHHHHHHHHIIIIIHHHHHHHHHHHHHHHHHHHHHHHHHHHHHHHHHHH--HHHHHHHHHHHHHHHHHHHHHHHHHHHHHHHHHHHHHHHHHHHHHHHHHHHTT---